Protein AF-A0A3P9BJ60-F1 (afdb_monomer_lite)

Structure (mmCIF, N/CA/C/O backbone):
data_AF-A0A3P9BJ60-F1
#
_entry.id   AF-A0A3P9BJ60-F1
#
loop_
_atom_site.group_PDB
_atom_site.id
_atom_site.type_symbol
_atom_site.label_atom_id
_atom_site.label_alt_id
_atom_site.label_comp_id
_atom_site.label_asym_id
_atom_site.label_entity_id
_atom_site.label_seq_id
_atom_site.pdbx_PDB_ins_code
_atom_site.Cartn_x
_atom_site.Cartn_y
_atom_site.Cartn_z
_atom_site.occupancy
_atom_site.B_iso_or_equiv
_atom_site.auth_seq_id
_atom_site.auth_comp_id
_atom_site.auth_asym_id
_atom_site.auth_atom_id
_atom_site.pdbx_PDB_model_num
ATOM 1 N N . MET A 1 1 ? -9.225 18.879 4.948 1.00 59.81 1 MET A N 1
ATOM 2 C CA . MET A 1 1 ? -7.891 19.431 4.637 1.00 59.81 1 MET A CA 1
ATOM 3 C C . MET A 1 1 ? -8.020 19.997 3.248 1.00 59.81 1 MET A C 1
ATOM 5 O O . MET A 1 1 ? -7.991 19.232 2.293 1.00 59.81 1 MET A O 1
ATOM 9 N N . ASP A 1 2 ? -8.275 21.292 3.167 1.00 74.06 2 ASP A N 1
ATOM 10 C CA . ASP A 1 2 ? -8.473 21.994 1.907 1.00 74.06 2 ASP A CA 1
ATOM 11 C C . ASP A 1 2 ? -7.129 22.585 1.500 1.00 74.06 2 ASP A C 1
ATOM 13 O O . ASP A 1 2 ? -6.617 23.492 2.150 1.00 74.06 2 ASP A O 1
ATOM 17 N N . VAL A 1 3 ? -6.522 21.995 0.474 1.00 79.44 3 VAL A N 1
ATOM 18 C CA . VAL A 1 3 ? -5.235 22.419 -0.086 1.00 79.44 3 VAL A CA 1
ATOM 19 C C . VAL A 1 3 ? -5.447 22.805 -1.538 1.00 79.44 3 VAL A C 1
ATOM 21 O O . VAL A 1 3 ? -6.130 22.097 -2.283 1.00 79.44 3 VAL A O 1
ATOM 24 N N . LYS A 1 4 ? -4.873 23.938 -1.949 1.00 88.12 4 LYS A N 1
ATOM 25 C CA . LYS A 1 4 ? -4.944 24.396 -3.341 1.00 88.12 4 LYS A CA 1
ATOM 26 C C . LYS A 1 4 ? -4.015 23.544 -4.214 1.00 88.12 4 LYS A C 1
ATOM 28 O O . LYS A 1 4 ? -2.992 23.057 -3.743 1.00 88.12 4 LYS A O 1
ATOM 33 N N . LEU A 1 5 ? -4.328 23.412 -5.508 1.00 84.75 5 LEU A N 1
ATOM 34 C CA . LEU A 1 5 ? -3.521 22.651 -6.484 1.00 84.75 5 LEU A CA 1
ATOM 35 C C . LEU A 1 5 ? -2.034 23.036 -6.487 1.00 84.75 5 LEU A C 1
ATOM 37 O O . LEU A 1 5 ? -1.176 22.174 -6.636 1.00 84.75 5 LEU A O 1
ATOM 41 N N . ASN A 1 6 ? -1.731 24.312 -6.253 1.00 86.56 6 ASN A N 1
ATOM 42 C CA . ASN A 1 6 ? -0.361 24.819 -6.195 1.00 86.56 6 ASN A CA 1
ATOM 43 C C . ASN A 1 6 ? 0.405 24.408 -4.918 1.00 86.56 6 ASN A C 1
ATOM 45 O O . ASN A 1 6 ? 1.628 24.419 -4.889 1.00 86.56 6 ASN A O 1
ATOM 49 N N . GLU A 1 7 ? -0.302 24.032 -3.852 1.00 86.25 7 GLU A N 1
ATOM 50 C CA . GLU A 1 7 ? 0.273 23.698 -2.539 1.00 86.25 7 GLU A CA 1
ATOM 51 C C . GLU A 1 7 ? 0.366 22.184 -2.312 1.00 86.25 7 GLU A C 1
ATOM 53 O O . GLU A 1 7 ? 0.951 21.729 -1.332 1.00 86.25 7 GLU A O 1
ATOM 58 N N . LEU A 1 8 ? -0.176 21.384 -3.233 1.00 86.25 8 LEU A N 1
ATOM 59 C CA . LEU A 1 8 ? -0.250 19.926 -3.129 1.00 86.25 8 LEU A CA 1
ATOM 60 C C . LEU A 1 8 ? 1.131 19.266 -3.029 1.00 86.25 8 LEU A C 1
ATOM 62 O O . LEU A 1 8 ? 1.303 18.337 -2.243 1.00 86.25 8 LEU A O 1
ATOM 66 N N . GLY A 1 9 ? 2.121 19.765 -3.775 1.00 84.38 9 GLY A N 1
ATOM 67 C CA . GLY A 1 9 ? 3.497 19.263 -3.709 1.00 84.38 9 GLY A CA 1
ATOM 68 C C . GLY A 1 9 ? 4.147 19.517 -2.347 1.00 84.38 9 GLY A C 1
ATOM 69 O O . GLY A 1 9 ? 4.716 18.603 -1.753 1.00 84.38 9 GLY A O 1
ATOM 70 N N . ALA A 1 10 ? 3.993 20.730 -1.809 1.00 84.50 10 ALA A N 1
ATOM 71 C CA . ALA A 1 10 ? 4.498 21.089 -0.483 1.00 84.50 10 ALA A CA 1
ATOM 72 C C . ALA A 1 10 ? 3.759 20.336 0.635 1.00 84.50 10 ALA A C 1
ATOM 74 O O . ALA A 1 10 ? 4.376 19.866 1.587 1.00 84.50 10 ALA A O 1
ATOM 75 N N . TRP A 1 11 ? 2.447 20.148 0.493 1.00 85.12 11 TRP A N 1
ATOM 76 C CA . TRP A 1 11 ? 1.630 19.374 1.425 1.00 85.12 11 TRP A CA 1
ATOM 77 C C . TRP A 1 11 ? 1.999 17.884 1.441 1.00 85.12 11 TRP A C 1
ATOM 79 O O . TRP A 1 11 ? 2.034 17.269 2.507 1.00 85.12 11 TRP A O 1
ATOM 89 N N . LEU A 1 12 ? 2.312 17.299 0.278 1.00 83.25 12 LEU A N 1
ATOM 90 C CA . LEU A 1 12 ? 2.829 15.930 0.194 1.00 83.25 12 LEU A CA 1
ATOM 91 C C . LEU A 1 12 ? 4.240 15.821 0.782 1.00 83.25 12 LEU A C 1
ATOM 93 O O . LEU A 1 12 ? 4.516 14.859 1.495 1.00 83.25 12 LEU A O 1
ATOM 97 N N . GLY A 1 13 ? 5.107 16.801 0.518 1.00 81.69 13 GLY A N 1
ATOM 98 C CA . GLY A 1 13 ? 6.471 16.849 1.050 1.00 81.69 13 GLY A CA 1
ATOM 99 C C . GLY A 1 13 ? 6.537 17.066 2.564 1.00 81.69 13 GLY A C 1
ATOM 100 O O . GLY A 1 13 ? 7.448 16.563 3.209 1.00 81.69 13 GLY A O 1
ATOM 101 N N . GLY A 1 14 ? 5.545 17.747 3.143 1.00 81.94 14 GLY A N 1
ATOM 102 C CA . GLY A 1 14 ? 5.420 17.958 4.588 1.00 81.94 14 GLY A CA 1
ATOM 103 C C . GLY A 1 14 ? 4.898 16.749 5.366 1.00 81.94 14 GLY A C 1
ATOM 104 O O . GLY A 1 14 ? 4.621 16.872 6.558 1.00 81.94 14 GLY A O 1
ATOM 105 N N . ARG A 1 15 ? 4.705 15.592 4.719 1.00 81.12 15 ARG A N 1
ATOM 106 C CA . ARG A 1 15 ? 4.328 14.369 5.431 1.00 81.12 15 ARG A CA 1
ATOM 107 C C . ARG A 1 15 ? 5.508 13.763 6.177 1.00 81.12 15 ARG A C 1
ATOM 109 O O . ARG A 1 15 ? 6.641 13.766 5.713 1.00 81.12 15 ARG A O 1
ATOM 116 N N . ASP A 1 16 ? 5.187 13.127 7.298 1.00 81.12 16 ASP A N 1
ATOM 117 C CA . ASP A 1 16 ? 6.149 12.356 8.074 1.00 81.12 16 ASP A CA 1
ATOM 118 C C . ASP A 1 16 ? 6.522 11.057 7.344 1.00 81.12 16 ASP A C 1
ATOM 120 O O . ASP A 1 16 ? 5.842 10.033 7.459 1.00 81.12 16 ASP A O 1
ATOM 124 N N . PHE A 1 17 ? 7.636 11.091 6.609 1.00 82.88 17 PHE A N 1
ATOM 125 C CA . PHE A 1 17 ? 8.257 9.916 5.978 1.00 82.88 17 PHE A CA 1
ATOM 126 C C . PHE A 1 17 ? 9.188 9.141 6.922 1.00 82.88 17 PHE A C 1
ATOM 128 O O . PHE A 1 17 ? 9.875 8.209 6.507 1.00 82.88 17 PHE A O 1
ATOM 135 N N . THR A 1 18 ? 9.206 9.497 8.207 1.00 87.12 18 THR A N 1
ATOM 136 C CA . THR A 1 18 ? 9.907 8.740 9.246 1.00 87.12 18 THR A CA 1
ATOM 137 C C . THR A 1 18 ? 9.426 7.282 9.238 1.00 87.12 18 THR A C 1
ATOM 139 O O . THR A 1 18 ? 8.219 7.055 9.114 1.00 87.12 18 THR A O 1
ATOM 142 N N . PRO A 1 19 ? 10.303 6.279 9.444 1.00 85.75 19 PRO A N 1
ATOM 143 C CA . PRO A 1 19 ? 9.907 4.867 9.463 1.00 85.75 19 PRO A CA 1
ATOM 144 C C . PRO A 1 19 ? 8.707 4.573 10.382 1.00 85.75 19 PRO A C 1
ATOM 146 O O . PRO A 1 19 ? 7.770 3.878 9.995 1.00 85.75 19 PRO A O 1
ATOM 149 N N . ASN A 1 20 ? 8.671 5.197 11.564 1.00 88.62 20 ASN A N 1
ATOM 150 C CA . ASN A 1 20 ? 7.537 5.108 12.492 1.00 88.62 20 ASN A CA 1
ATOM 151 C C . ASN A 1 20 ? 6.256 5.764 11.945 1.00 88.62 20 ASN A C 1
ATOM 153 O O . ASN A 1 20 ? 5.158 5.247 12.154 1.00 88.62 20 ASN A O 1
ATOM 157 N N . GLY A 1 21 ? 6.386 6.880 11.223 1.00 87.81 21 GLY A N 1
ATOM 158 C CA . GLY A 1 21 ? 5.278 7.563 10.553 1.00 87.81 21 GLY A CA 1
ATOM 159 C C . GLY A 1 21 ? 4.636 6.669 9.494 1.00 87.81 21 GLY A C 1
ATOM 160 O O . GLY A 1 21 ? 3.421 6.459 9.524 1.00 87.81 21 GLY A O 1
ATOM 161 N N . ILE A 1 22 ? 5.458 6.041 8.650 1.00 89.75 22 ILE A N 1
ATOM 162 C CA . ILE A 1 22 ? 5.017 5.093 7.616 1.00 89.75 22 ILE A CA 1
ATOM 163 C C . ILE A 1 22 ? 4.311 3.885 8.242 1.00 89.75 22 ILE A C 1
ATOM 165 O O . ILE A 1 22 ? 3.187 3.561 7.851 1.00 89.75 22 ILE A O 1
ATOM 169 N N . LEU A 1 23 ? 4.914 3.254 9.254 1.00 90.38 23 LEU A N 1
ATOM 170 C CA . LEU A 1 23 ? 4.304 2.125 9.966 1.00 90.38 23 LEU A CA 1
ATOM 171 C C . LEU A 1 23 ? 2.949 2.500 10.577 1.00 90.38 23 LEU A C 1
ATOM 173 O O . LEU A 1 23 ? 1.971 1.757 10.451 1.00 90.38 23 LEU A O 1
ATOM 177 N N . SER A 1 24 ? 2.861 3.678 11.199 1.00 90.31 24 SER A N 1
ATOM 178 C CA . SER A 1 24 ? 1.607 4.165 11.776 1.00 90.31 24 SER A CA 1
ATOM 179 C C . SER A 1 24 ? 0.537 4.422 10.708 1.00 90.31 24 SER A C 1
ATOM 181 O O . SER A 1 24 ? -0.638 4.121 10.930 1.00 90.31 24 SER A O 1
ATOM 183 N N . ALA A 1 25 ? 0.929 4.922 9.533 1.00 89.81 25 ALA A N 1
ATOM 184 C CA . ALA A 1 25 ? 0.028 5.161 8.413 1.00 89.81 25 ALA A CA 1
ATOM 185 C C . ALA A 1 25 ? -0.508 3.845 7.832 1.00 89.81 25 ALA A C 1
ATOM 187 O O . ALA A 1 25 ? -1.713 3.739 7.591 1.00 89.81 25 ALA A O 1
ATOM 188 N N . ILE A 1 26 ? 0.352 2.831 7.682 1.00 90.75 26 ILE A N 1
ATOM 189 C CA . ILE A 1 26 ? -0.049 1.488 7.242 1.00 90.75 26 ILE A CA 1
ATOM 190 C C . ILE A 1 26 ? -1.040 0.883 8.236 1.00 90.75 26 ILE A C 1
ATOM 192 O O . ILE A 1 26 ? -2.105 0.425 7.826 1.00 90.75 26 ILE A O 1
ATOM 196 N N . ARG A 1 27 ? -0.745 0.944 9.541 1.00 92.19 27 ARG A N 1
ATOM 197 C CA . ARG A 1 27 ? -1.635 0.412 10.584 1.00 92.19 27 ARG A CA 1
ATOM 198 C C . ARG A 1 27 ? -3.012 1.078 10.557 1.00 92.19 27 ARG A C 1
ATOM 200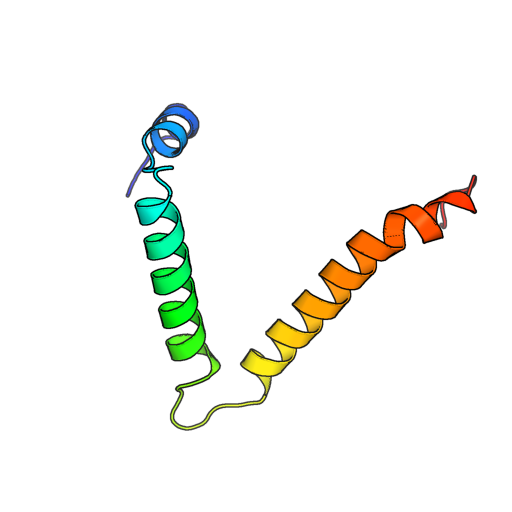 O O . ARG A 1 27 ? -4.025 0.390 10.531 1.00 92.19 27 ARG A O 1
ATOM 207 N N . ARG A 1 28 ? -3.062 2.411 10.453 1.00 92.69 28 ARG A N 1
ATOM 208 C CA . ARG A 1 28 ? -4.329 3.155 10.313 1.00 92.69 28 ARG A CA 1
ATOM 209 C C . ARG A 1 28 ? -5.090 2.776 9.040 1.00 92.69 28 ARG A C 1
ATOM 211 O O . ARG A 1 28 ? -6.319 2.707 9.058 1.00 92.69 28 ARG A O 1
ATOM 218 N N . GLY A 1 29 ? -4.379 2.570 7.931 1.00 90.81 29 GLY A N 1
ATOM 219 C CA . GLY A 1 29 ? -4.965 2.123 6.667 1.00 90.81 29 GLY A CA 1
ATOM 220 C C . GLY A 1 29 ? -5.576 0.728 6.784 1.00 90.81 29 GLY A C 1
ATOM 221 O O . GLY A 1 29 ? -6.727 0.528 6.391 1.00 90.81 29 GLY A O 1
ATOM 222 N N . HIS A 1 30 ? -4.836 -0.198 7.394 1.00 90.44 30 HIS A N 1
ATOM 223 C CA . HIS A 1 30 ? -5.284 -1.555 7.680 1.00 90.44 30 HIS A CA 1
ATOM 224 C C . HIS A 1 30 ? -6.541 -1.560 8.559 1.00 90.44 30 HIS A C 1
ATOM 226 O O . HIS A 1 30 ? -7.549 -2.148 8.174 1.00 90.44 30 HIS A O 1
ATOM 232 N N . ASP A 1 31 ? -6.534 -0.833 9.678 1.00 91.56 31 ASP A N 1
ATOM 233 C CA . ASP A 1 31 ? -7.679 -0.776 10.596 1.00 91.56 31 ASP A CA 1
ATOM 234 C C . ASP A 1 31 ? -8.926 -0.197 9.914 1.00 91.56 31 ASP A C 1
ATOM 236 O O . ASP A 1 31 ? -10.039 -0.695 10.095 1.00 91.56 31 ASP A O 1
ATOM 240 N N . ARG A 1 32 ? -8.758 0.827 9.066 1.00 89.75 32 ARG A N 1
ATOM 241 C CA . ARG A 1 32 ? -9.859 1.391 8.272 1.00 89.75 32 ARG A CA 1
ATOM 242 C C . ARG A 1 32 ? -10.424 0.371 7.283 1.00 89.75 32 ARG A C 1
ATOM 244 O O . ARG A 1 32 ? -11.642 0.278 7.142 1.00 89.75 32 ARG A O 1
ATOM 251 N N . TYR A 1 33 ? -9.559 -0.360 6.585 1.00 88.75 33 TYR A N 1
ATOM 252 C CA . TYR A 1 33 ? -9.967 -1.373 5.614 1.00 88.75 33 TYR A CA 1
ATOM 253 C C . TYR A 1 33 ? -10.708 -2.530 6.292 1.00 88.75 33 TYR A C 1
ATOM 255 O O . TYR A 1 33 ? -11.814 -2.886 5.878 1.00 88.75 33 TYR A O 1
ATOM 263 N N . TYR A 1 34 ? -10.137 -3.050 7.379 1.00 86.94 34 TYR A N 1
ATOM 264 C CA . TYR A 1 34 ? -10.707 -4.148 8.146 1.00 86.94 34 TYR A CA 1
ATOM 265 C C . TYR A 1 34 ? -12.076 -3.770 8.714 1.00 86.94 34 TYR A C 1
ATOM 267 O O . TYR A 1 34 ? -13.044 -4.500 8.520 1.00 86.94 34 TYR A O 1
ATOM 275 N N . ASN A 1 35 ? -12.202 -2.584 9.317 1.00 88.12 35 ASN A N 1
ATOM 276 C CA . ASN A 1 35 ? -13.479 -2.109 9.855 1.00 88.12 35 ASN A CA 1
ATOM 277 C C . ASN A 1 35 ? -14.548 -1.870 8.784 1.00 88.12 35 ASN A C 1
ATOM 279 O O . ASN A 1 35 ? -15.732 -2.047 9.052 1.00 88.12 35 ASN A O 1
ATOM 283 N N . LYS A 1 36 ? -14.150 -1.477 7.570 1.00 86.12 36 LYS A N 1
ATOM 284 C CA . LYS A 1 36 ? -15.097 -1.180 6.492 1.00 86.12 36 LYS A CA 1
ATOM 285 C C . LYS A 1 36 ? -15.593 -2.428 5.762 1.00 86.12 36 LYS A C 1
ATOM 287 O O . LYS A 1 36 ? -16.758 -2.466 5.376 1.00 86.12 36 LYS A O 1
ATOM 292 N N . TYR A 1 37 ? -14.721 -3.410 5.533 1.00 83.62 37 TYR A N 1
ATOM 293 C CA . TYR A 1 37 ? -15.016 -4.516 4.615 1.00 83.62 37 TYR A CA 1
ATOM 294 C C . TYR A 1 37 ? -14.995 -5.906 5.251 1.00 83.62 37 TYR A C 1
ATOM 296 O O . TYR A 1 37 ? -15.548 -6.827 4.655 1.00 83.62 37 TYR A O 1
ATOM 304 N N . ILE A 1 38 ? -14.386 -6.072 6.429 1.00 83.69 38 ILE A N 1
ATOM 305 C CA . ILE A 1 38 ? -14.271 -7.376 7.103 1.00 83.69 38 ILE A CA 1
ATOM 306 C C . ILE A 1 38 ? -15.117 -7.400 8.383 1.00 83.69 38 ILE A C 1
ATOM 308 O O . ILE A 1 38 ? -15.942 -8.291 8.561 1.00 83.69 38 ILE A O 1
ATOM 312 N N . ASN A 1 39 ? -14.979 -6.396 9.251 1.00 83.00 39 ASN A N 1
ATOM 313 C CA . ASN A 1 39 ? -15.680 -6.303 10.534 1.00 83.00 39 ASN A CA 1
ATOM 314 C C . ASN A 1 39 ? -17.060 -5.630 10.406 1.00 83.00 39 ASN A C 1
ATOM 316 O O . ASN A 1 39 ? -17.359 -4.626 11.052 1.00 83.00 39 ASN A O 1
ATOM 320 N N . VAL A 1 40 ? -17.910 -6.171 9.538 1.00 82.38 40 VAL A N 1
ATOM 321 C CA . VAL A 1 40 ? -19.296 -5.717 9.351 1.00 82.38 40 VAL A CA 1
ATOM 322 C C . VAL A 1 40 ? -20.265 -6.806 9.813 1.00 82.38 40 VAL A C 1
ATOM 324 O O . VAL A 1 40 ? -20.078 -7.982 9.518 1.00 82.38 40 VAL A O 1
ATOM 327 N N . LYS A 1 41 ? -21.337 -6.426 10.527 1.00 78.44 41 LYS A N 1
ATOM 328 C CA . LYS A 1 41 ? -22.294 -7.370 11.154 1.00 78.44 41 LYS A CA 1
ATOM 329 C C . LYS A 1 41 ? -22.947 -8.366 10.177 1.00 78.44 41 LYS A C 1
ATOM 331 O O . LYS A 1 41 ? -23.348 -9.445 10.593 1.00 78.44 41 LYS A O 1
ATOM 336 N N . LYS A 1 42 ? -23.072 -7.998 8.897 1.00 76.75 42 LYS A N 1
ATOM 337 C CA . LYS A 1 42 ? -23.475 -8.865 7.774 1.00 76.75 42 LYS A CA 1
ATOM 338 C C . LYS A 1 42 ? -22.467 -8.692 6.636 1.00 76.75 42 LYS A C 1
ATOM 340 O O . LYS A 1 42 ? -22.752 -8.036 5.638 1.00 76.75 42 LYS A O 1
ATOM 345 N N . GLY A 1 43 ? -21.253 -9.187 6.847 1.00 70.31 43 GLY A N 1
ATOM 346 C CA . GLY A 1 43 ? -20.185 -9.123 5.854 1.00 70.31 43 GLY A CA 1
ATOM 347 C C . GLY A 1 43 ? -20.401 -10.071 4.686 1.00 70.31 43 GLY A C 1
ATOM 348 O O . GLY A 1 43 ? -20.811 -11.212 4.872 1.00 70.31 43 GLY A O 1
ATOM 349 N N . GLY A 1 44 ? -20.119 -9.583 3.479 1.00 79.06 44 GLY A N 1
ATOM 350 C CA . GLY A 1 44 ? -19.991 -10.406 2.279 1.00 79.06 44 GLY A CA 1
ATOM 351 C C . GLY A 1 44 ? -18.523 -10.667 1.932 1.00 79.06 44 GLY A C 1
ATOM 352 O O . GLY A 1 44 ? -17.613 -10.101 2.534 1.00 79.06 44 GLY A O 1
ATOM 353 N N . ILE A 1 45 ? -18.289 -11.465 0.890 1.00 82.88 45 ILE A N 1
ATOM 354 C CA . ILE A 1 45 ? -16.941 -11.836 0.411 1.00 82.88 45 ILE A CA 1
ATOM 355 C C . ILE A 1 45 ? -16.189 -10.634 -0.203 1.00 82.88 45 ILE A C 1
ATOM 357 O O . ILE A 1 45 ? -14.999 -10.723 -0.471 1.00 82.88 45 ILE A O 1
ATOM 361 N N . GLY A 1 46 ? -16.841 -9.478 -0.387 1.00 84.12 46 GLY A N 1
ATOM 362 C CA . GLY A 1 46 ? -16.285 -8.308 -1.077 1.00 84.12 46 GLY A CA 1
ATOM 363 C C . GLY A 1 46 ? -14.917 -7.844 -0.565 1.00 84.12 46 GLY A C 1
ATOM 364 O O . GLY A 1 46 ? -14.038 -7.577 -1.378 1.00 84.12 46 GLY A O 1
ATOM 365 N N . GLY A 1 47 ? -14.694 -7.815 0.756 1.00 87.00 47 GLY A N 1
ATOM 366 C CA . GLY A 1 47 ? -13.371 -7.501 1.311 1.00 87.00 47 GLY A CA 1
ATOM 367 C C . GLY A 1 47 ? -12.310 -8.512 0.868 1.00 87.00 47 GLY A C 1
ATOM 368 O O . GLY A 1 47 ? -11.297 -8.158 0.277 1.00 87.00 47 GLY A O 1
ATOM 369 N N . VAL A 1 48 ? -12.581 -9.801 1.051 1.00 87.56 48 VAL A N 1
ATOM 370 C CA . VAL A 1 48 ? -11.656 -10.874 0.655 1.00 87.56 48 VAL A CA 1
ATOM 371 C C . VAL A 1 48 ? -11.414 -10.884 -0.861 1.00 87.56 48 VAL A C 1
ATOM 373 O O . VAL A 1 48 ? -10.275 -11.016 -1.301 1.00 87.56 48 VAL A O 1
ATOM 376 N N . ALA A 1 49 ? -12.453 -10.662 -1.668 1.00 90.44 49 ALA A N 1
ATOM 377 C CA . ALA A 1 49 ? -12.339 -10.565 -3.121 1.00 90.44 49 ALA A CA 1
ATOM 378 C C . ALA A 1 49 ? -11.432 -9.402 -3.556 1.00 90.44 49 ALA A C 1
ATOM 380 O O . ALA A 1 49 ? -10.614 -9.570 -4.456 1.00 90.44 49 ALA A O 1
ATOM 381 N N . MET A 1 50 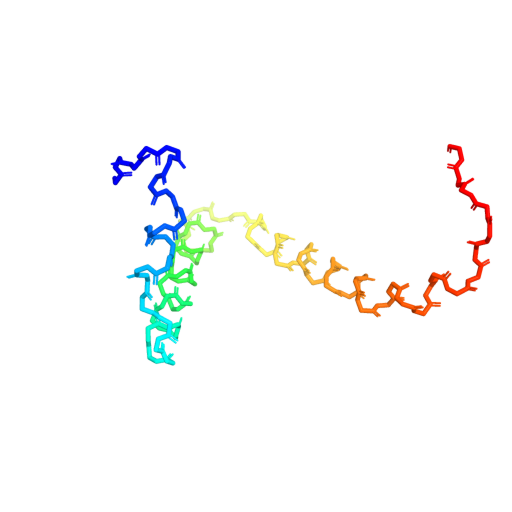? -11.513 -8.241 -2.895 1.00 91.31 50 MET A N 1
ATOM 382 C CA . MET A 1 50 ? -10.612 -7.118 -3.175 1.00 91.31 50 MET A CA 1
ATOM 383 C C . MET A 1 50 ? -9.144 -7.460 -2.881 1.00 91.31 50 MET A C 1
ATOM 385 O O . MET A 1 50 ? -8.271 -7.063 -3.652 1.00 91.31 50 MET A O 1
ATOM 389 N N . LEU A 1 51 ? -8.862 -8.209 -1.806 1.00 91.25 51 LEU A N 1
ATOM 390 C CA . LEU A 1 51 ? -7.501 -8.679 -1.515 1.00 91.25 51 LEU A CA 1
ATOM 391 C C . LEU A 1 51 ? -6.991 -9.633 -2.600 1.00 91.25 51 LEU A C 1
ATOM 393 O O . LEU A 1 51 ? -5.856 -9.490 -3.051 1.00 91.25 51 LEU A O 1
ATOM 397 N N . LEU A 1 52 ? -7.838 -10.558 -3.061 1.00 94.25 52 LEU A N 1
ATOM 398 C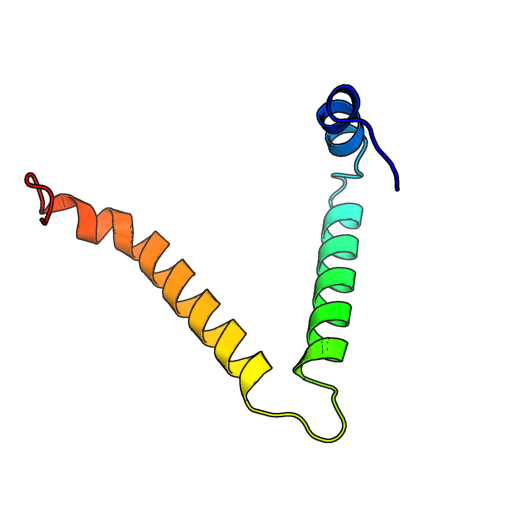 CA . LEU A 1 52 ? -7.495 -11.486 -4.142 1.00 94.25 52 LEU A CA 1
ATOM 399 C C . LEU A 1 52 ? -7.193 -10.753 -5.453 1.00 94.25 52 LEU A C 1
ATOM 401 O O . LEU A 1 52 ? -6.192 -11.048 -6.099 1.00 94.25 52 LEU A O 1
ATOM 405 N N . VAL A 1 53 ? -8.004 -9.760 -5.824 1.00 95.50 53 VAL A N 1
ATOM 406 C CA . VAL A 1 53 ? -7.747 -8.935 -7.016 1.00 95.50 53 VAL A CA 1
ATOM 407 C C . VAL A 1 53 ? -6.413 -8.195 -6.895 1.00 95.50 53 VAL A C 1
ATOM 409 O O . VAL A 1 53 ? -5.642 -8.168 -7.853 1.00 95.50 53 VAL A O 1
ATOM 412 N N . GLY A 1 54 ? -6.106 -7.640 -5.719 1.00 94.81 54 GLY A N 1
ATOM 413 C CA . GLY A 1 54 ? -4.814 -7.003 -5.461 1.00 94.81 54 GLY A CA 1
ATOM 414 C C . GLY A 1 54 ? -3.641 -7.971 -5.625 1.00 94.81 54 GLY A C 1
ATOM 415 O O . GLY A 1 54 ? -2.646 -7.626 -6.259 1.00 94.81 54 GLY A O 1
ATOM 416 N N . TYR A 1 55 ? -3.780 -9.198 -5.121 1.00 94.38 55 TYR A N 1
ATOM 417 C CA . TYR A 1 55 ? -2.774 -10.246 -5.290 1.00 94.38 55 TYR A CA 1
ATOM 418 C C . TYR A 1 55 ? -2.548 -10.598 -6.766 1.00 94.38 55 TYR A C 1
ATOM 420 O O . TYR A 1 55 ? -1.405 -10.608 -7.218 1.00 94.38 55 TYR A O 1
ATOM 428 N N . VAL A 1 56 ? -3.622 -10.809 -7.534 1.00 94.88 56 VAL A N 1
ATOM 429 C CA . VAL A 1 56 ? -3.533 -11.093 -8.977 1.00 94.88 56 VAL A CA 1
ATOM 430 C C . VAL A 1 56 ? -2.857 -9.941 -9.722 1.00 94.88 56 VAL A C 1
ATOM 432 O O . VAL A 1 56 ? -2.004 -10.185 -10.569 1.00 94.88 56 VAL A O 1
ATOM 435 N N . ALA A 1 57 ? -3.177 -8.689 -9.388 1.00 94.25 57 ALA A N 1
ATOM 436 C CA . ALA A 1 57 ? -2.558 -7.524 -10.016 1.00 94.25 57 ALA A CA 1
ATOM 437 C C . ALA A 1 57 ? -1.056 -7.410 -9.701 1.00 94.25 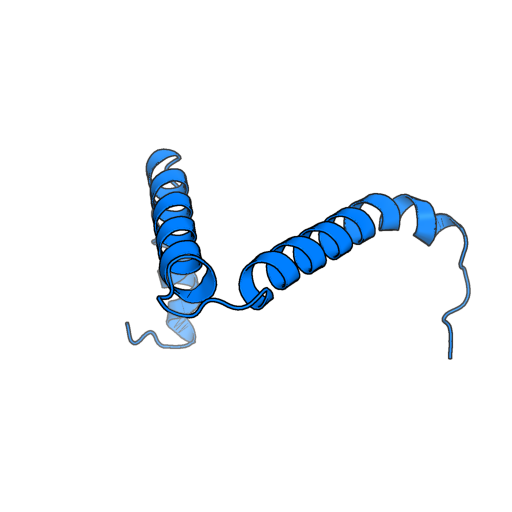57 ALA A C 1
ATOM 439 O O . ALA A 1 57 ? -0.265 -7.131 -10.599 1.00 94.25 57 ALA A O 1
ATOM 440 N N . ILE A 1 58 ? -0.647 -7.645 -8.448 1.00 93.50 58 ILE A N 1
ATOM 441 C CA . ILE A 1 58 ? 0.772 -7.621 -8.053 1.00 93.50 58 ILE A CA 1
ATOM 442 C C . ILE A 1 58 ? 1.531 -8.768 -8.721 1.00 93.50 58 ILE A C 1
ATOM 444 O O . ILE A 1 58 ? 2.611 -8.546 -9.264 1.00 93.50 58 ILE A O 1
ATOM 448 N N . SER A 1 59 ? 0.953 -9.971 -8.721 1.00 90.56 59 SER A N 1
ATOM 449 C CA . SER A 1 59 ? 1.511 -11.124 -9.427 1.00 90.56 59 SER A CA 1
ATOM 450 C C . SER A 1 59 ? 1.667 -10.821 -10.914 1.00 90.56 59 SER A C 1
ATOM 452 O O . SER A 1 59 ? 2.742 -11.040 -11.457 1.00 90.56 59 SER A O 1
ATOM 454 N N . TYR A 1 60 ? 0.655 -10.220 -11.545 1.00 88.88 60 TYR A N 1
ATOM 455 C CA . TYR A 1 60 ? 0.738 -9.803 -12.938 1.00 88.88 60 TYR A CA 1
ATOM 456 C C . TYR A 1 60 ? 1.852 -8.785 -13.168 1.00 88.88 60 TYR A C 1
ATOM 458 O O . TYR A 1 60 ? 2.600 -8.944 -14.118 1.00 88.88 60 TYR A O 1
ATOM 466 N N . LEU A 1 61 ? 2.000 -7.764 -12.318 1.00 89.56 61 LEU A N 1
ATOM 467 C CA . LEU A 1 61 ? 3.075 -6.773 -12.449 1.00 89.56 61 LEU A CA 1
ATOM 468 C C . LEU A 1 61 ? 4.469 -7.399 -12.323 1.00 89.56 61 LEU A C 1
ATOM 470 O O . LEU A 1 61 ? 5.378 -6.988 -13.039 1.00 89.56 61 LEU A O 1
ATOM 474 N N . TRP A 1 62 ? 4.633 -8.379 -11.434 1.00 88.00 62 TRP A N 1
ATOM 475 C CA . TRP A 1 62 ? 5.896 -9.100 -11.266 1.00 88.00 62 TRP A CA 1
ATOM 476 C C . TRP A 1 62 ? 6.201 -9.991 -12.475 1.00 88.00 62 TRP A C 1
ATOM 478 O O . TRP A 1 62 ? 7.307 -9.978 -13.014 1.00 88.00 62 TRP A O 1
ATOM 488 N N . GLU A 1 63 ? 5.198 -10.736 -12.935 1.00 84.75 63 GLU A N 1
ATOM 489 C CA . GLU A 1 63 ? 5.280 -11.599 -14.115 1.00 84.75 63 GLU A CA 1
ATOM 490 C C . GLU A 1 63 ? 5.366 -10.777 -15.417 1.00 84.75 63 GLU A C 1
ATOM 492 O O . GLU A 1 63 ? 5.807 -11.274 -16.451 1.00 84.75 63 GLU A O 1
ATOM 497 N N . TYR A 1 64 ? 4.969 -9.500 -15.390 1.00 80.44 64 TYR A N 1
ATOM 498 C CA . TYR A 1 64 ? 4.875 -8.650 -16.575 1.00 80.44 64 TYR A CA 1
ATOM 499 C C . TYR A 1 64 ? 6.217 -8.497 -17.281 1.00 80.44 64 TYR A C 1
ATOM 501 O O . TYR A 1 64 ? 6.253 -8.492 -18.508 1.00 80.44 64 TYR A O 1
ATOM 509 N N . ASP A 1 65 ? 7.319 -8.400 -16.535 1.00 76.44 65 ASP A N 1
ATOM 510 C CA . ASP A 1 65 ? 8.656 -8.281 -17.126 1.00 76.44 65 ASP A CA 1
ATOM 511 C C . ASP A 1 65 ? 9.031 -9.527 -17.950 1.00 76.44 65 ASP A C 1
ATOM 513 O O . ASP A 1 65 ? 9.576 -9.415 -19.052 1.00 76.44 65 ASP A O 1
ATOM 517 N N . HIS A 1 66 ? 8.608 -10.704 -17.476 1.00 70.75 66 HIS A N 1
ATOM 518 C CA . HIS A 1 66 ? 8.793 -11.989 -18.151 1.00 70.75 66 HIS A CA 1
ATOM 519 C C . HIS A 1 66 ? 7.843 -12.148 -19.350 1.00 70.75 66 HIS A C 1
ATOM 521 O O . HIS A 1 66 ? 8.264 -12.577 -20.421 1.00 70.75 66 HIS A O 1
ATOM 527 N N . ILE A 1 67 ? 6.575 -11.744 -19.217 1.00 70.50 67 ILE A N 1
ATOM 528 C CA . ILE A 1 67 ? 5.562 -11.843 -20.289 1.00 70.50 67 ILE A CA 1
ATOM 529 C C . ILE A 1 67 ? 5.827 -10.837 -21.424 1.00 70.50 67 ILE A C 1
ATOM 531 O O . ILE A 1 67 ? 5.509 -11.089 -22.590 1.00 70.50 67 ILE A O 1
ATOM 535 N N . LYS A 1 68 ? 6.402 -9.673 -21.110 1.00 66.19 68 LYS A N 1
ATOM 536 C CA . LYS A 1 68 ? 6.626 -8.581 -22.069 1.00 66.19 68 LYS A CA 1
ATOM 537 C C . LYS A 1 68 ? 7.725 -8.887 -23.092 1.00 66.19 68 LYS A C 1
ATOM 539 O O . LYS A 1 68 ? 7.727 -8.266 -24.155 1.00 66.19 68 LYS A O 1
ATOM 544 N N . HIS A 1 69 ? 8.622 -9.831 -22.805 1.00 62.09 69 HIS A N 1
ATOM 545 C CA . HIS A 1 69 ? 9.762 -10.151 -23.671 1.00 62.09 69 HIS A CA 1
ATOM 546 C C . HIS A 1 69 ? 9.367 -10.680 -25.064 1.00 62.09 69 HIS A C 1
ATOM 548 O O . HIS A 1 69 ? 10.176 -10.598 -25.982 1.00 62.09 69 HIS A O 1
ATOM 554 N N . ASP A 1 70 ? 8.121 -11.125 -25.266 1.00 60.28 70 ASP A N 1
ATOM 555 C C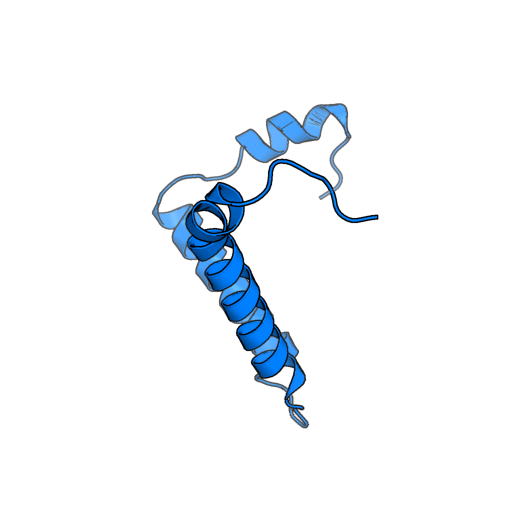A . ASP A 1 70 ? 7.739 -11.888 -26.464 1.00 60.28 70 ASP A CA 1
ATOM 556 C C . ASP A 1 70 ? 6.903 -11.126 -27.514 1.00 60.28 70 ASP A C 1
ATOM 558 O O . ASP A 1 70 ? 6.427 -11.713 -28.489 1.00 60.28 70 ASP A O 1
ATOM 562 N N . ARG A 1 71 ? 6.652 -9.815 -27.353 1.00 62.28 71 ARG A N 1
ATOM 563 C CA . ARG A 1 71 ? 5.659 -9.120 -28.204 1.00 62.28 71 ARG A CA 1
ATOM 564 C C . ARG A 1 71 ? 6.127 -7.793 -28.794 1.00 62.28 71 ARG A C 1
ATOM 566 O O . ARG A 1 71 ? 6.051 -6.740 -28.170 1.00 62.28 71 ARG A O 1
ATOM 573 N N . TRP A 1 72 ? 6.481 -7.844 -30.081 1.00 64.69 72 TRP A N 1
ATOM 574 C CA . TRP A 1 72 ? 6.829 -6.680 -30.909 1.00 64.69 72 TRP A CA 1
ATOM 575 C C . TRP A 1 72 ? 5.625 -6.021 -31.619 1.00 64.69 72 TRP A C 1
ATOM 577 O O . TRP A 1 72 ? 5.776 -4.995 -32.277 1.00 64.69 72 TRP A O 1
ATOM 587 N N . ARG A 1 73 ? 4.406 -6.569 -31.482 1.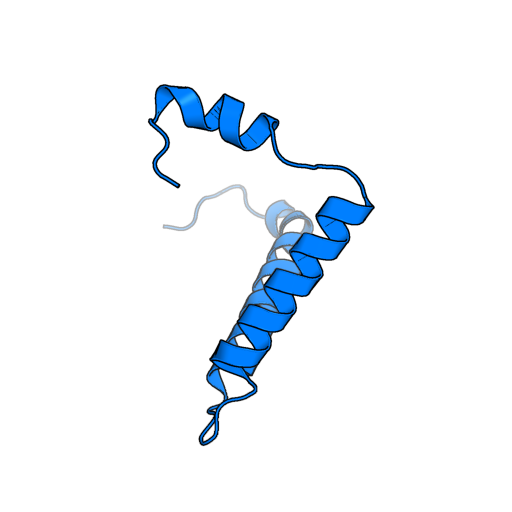00 72.62 73 ARG A N 1
ATOM 588 C CA . ARG A 1 73 ? 3.166 -5.987 -32.034 1.00 72.62 73 ARG A CA 1
ATOM 589 C C . ARG A 1 73 ? 2.117 -5.754 -30.947 1.00 72.62 73 ARG A C 1
ATOM 591 O O . ARG A 1 73 ? 1.889 -6.615 -30.101 1.00 72.62 73 ARG A O 1
ATOM 598 N N . LYS A 1 74 ? 1.473 -4.583 -30.995 1.00 66.94 74 LYS A N 1
ATOM 599 C CA . LYS A 1 74 ? 0.325 -4.229 -30.147 1.00 66.94 74 LYS A CA 1
ATOM 600 C C . LYS A 1 74 ? -0.905 -5.026 -30.596 1.00 66.94 74 LYS A C 1
ATOM 602 O O . LYS A 1 74 ? -1.121 -5.174 -31.796 1.00 66.94 74 LYS A O 1
ATOM 607 N N . TYR A 1 75 ? -1.687 -5.527 -29.642 1.00 70.50 75 TYR A N 1
ATOM 608 C CA . TYR A 1 75 ? -2.993 -6.124 -29.934 1.00 70.50 75 TYR A CA 1
ATOM 609 C C . TYR A 1 75 ? -3.986 -5.014 -30.283 1.00 70.50 75 TYR A C 1
ATOM 611 O O . TYR A 1 75 ? -3.911 -3.928 -29.706 1.00 70.50 75 TYR A O 1
ATOM 619 N N . HIS A 1 76 ? -4.828 -5.290 -31.280 1.00 64.69 76 HIS A N 1
ATOM 620 C CA . HIS A 1 76 ? -5.940 -4.431 -31.686 1.00 64.69 76 HIS A CA 1
ATOM 621 C C . HIS A 1 76 ? -7.047 -4.446 -30.634 1.00 64.69 76 HIS A C 1
ATOM 623 O O . HIS A 1 76 ? -7.271 -5.532 -30.049 1.00 64.69 76 HIS A O 1
#

InterPro domains:
  IPR019344 Mitochondrial F1-F0 ATP synthase subunit F, predicted [PF10206] (1-71)
  IPR019344 Mitochondrial F1-F0 ATP synthase subunit F, predicted [PTHR13080] (1-76)

Radius of gyration: 19.02 Å; chains: 1; bounding box: 33×37×44 Å

Organism: NCBI:txid106582

Sequence (76 aa):
MDVKLNELGAWLGGRDFTPNGILSAIRRGHDRYYNKYINVKKGGIGGVAMLLVGYVAISYLWEYDHIKHDRWRKYH

Foldseek 3Di:
DDDDPVCVVVVVVPQPPDPVSVVVVVVVVVVVLCVPAPVDPDHDCVSVVVVVVVVVVVVCVVCVVVVVPPDPDDDD

pLDDT: mean 83.32, std 9.12, range [59.81, 95.5]

Secondary structure (DSSP, 8-state):
----TTTHHHHHHTS--SHHHHHHHHHHHHHHHHHHHTS-TT--THHHHHHHHHHHHHHHHHHHHHHHTT-SS---